Protein AF-A0A8X8LA42-F1 (afdb_monomer)

Foldseek 3Di:
DVPVVVVVVPQDEAEDPCAVVDDCPFAVDDPVRVVVQVVPWDFLDADPVQQKTWTWDADPVRQIKTWIWHDDVHIYGHYMGRCVVVPQQADPVRRDGDDPDD

Mean predicted aligned error: 7.95 Å

pLDDT: mean 81.34, std 17.24, range [41.28, 97.19]

InterPro domains:
  IPR025354 Protein of unknown function DUF4258 [PF14076] (15-81)

Secondary structure (DSSP, 8-state):
-HHHHHHHTT---EE-HHHHHS-TTTT---HHHHHHHHHH-EEEEEETTTTEEEEEEE-TT--EEEEEEE-SSS-EEEEEE-GGGGGGGB-TTSSSB-----

Radius of gyration: 14.47 Å; Cα contacts (8 Å, |Δi|>4): 155; chains: 1; bounding box: 45×36×32 Å

Sequence (102 aa):
MEDLQSRMDCIKIAFSKHFTRGRSYERAFARSEILQMLKYGWVIEYDPRDKKACVLGYTAEYRPIHVIISFGDVPVVITAYNPRSKQWKWNKSFDRRICFCK

Solvent-accessible surface area (backbone atoms only — not comparable to full-atom values): 6078 Å² total; per-residue (Å²): 122,69,68,64,59,63,62,64,76,63,72,67,70,45,71,33,70,65,43,77,75,48,60,69,83,62,37,84,62,55,72,65,57,53,52,49,33,75,74,74,34,45,79,55,44,73,42,81,89,77,32,30,36,36,27,41,36,62,49,98,84,67,46,55,36,38,37,35,36,32,67,61,102,55,38,29,39,48,43,59,34,41,52,78,84,46,46,88,49,30,45,97,83,64,57,44,71,63,73,90,78,126

Nearest PDB structures (foldseek):
  5osy-assembly1_B  TM=7.248E-01  e=1.943E+00  Homo sapiens
  5ts4-assembly1_A  TM=6.795E-01  e=1.423E+00  synthetic construct
  1vlr-assembly1_A  TM=7.076E-01  e=2.201E+00  Mus musculus
  6roj-assembly1_A  TM=5.907E-01  e=3.406E+00  Saccharomyces cerevisiae S288C
  8oxc-assembly1_A  TM=5.572E-01  e=3.200E+00  Homo sapiens

Structure (mmCIF, N/CA/C/O backbone):
data_AF-A0A8X8LA42-F1
#
_entry.id   AF-A0A8X8LA42-F1
#
loop_
_atom_site.group_PDB
_atom_site.id
_atom_site.type_symbol
_atom_site.label_atom_id
_atom_site.label_alt_id
_atom_site.label_comp_id
_atom_site.label_asym_id
_atom_site.label_entity_id
_atom_site.label_seq_id
_atom_site.pdbx_PDB_ins_code
_atom_site.Cartn_x
_atom_site.Cartn_y
_atom_site.Cartn_z
_atom_site.occupancy
_atom_site.B_iso_or_equiv
_atom_site.auth_seq_id
_atom_site.auth_comp_id
_atom_site.auth_asym_id
_atom_site.auth_atom_id
_atom_site.pdbx_PDB_model_num
ATOM 1 N N . MET A 1 1 ? -20.398 -21.081 3.977 1.00 42.19 1 MET A N 1
ATOM 2 C CA . MET A 1 1 ? -19.073 -20.585 3.534 1.00 42.19 1 MET A CA 1
ATOM 3 C C . MET A 1 1 ? -19.189 -19.339 2.644 1.00 42.19 1 MET A C 1
ATOM 5 O O . MET A 1 1 ? -18.252 -18.560 2.629 1.00 42.19 1 MET A O 1
ATOM 9 N N . GLU A 1 2 ? -20.338 -19.089 1.994 1.00 45.62 2 GLU A N 1
ATOM 10 C CA . GLU A 1 2 ? -20.633 -17.854 1.228 1.00 45.62 2 GLU A CA 1
ATOM 11 C C . GLU A 1 2 ? -20.660 -16.555 2.060 1.00 45.62 2 GLU A C 1
ATOM 13 O O . GLU A 1 2 ? -20.373 -15.477 1.543 1.00 45.62 2 GLU A O 1
ATOM 18 N N . ASP A 1 3 ? -20.951 -16.645 3.361 1.00 49.94 3 ASP A N 1
ATOM 19 C CA . ASP A 1 3 ? -21.206 -15.471 4.208 1.00 49.94 3 ASP A CA 1
ATOM 20 C C . ASP A 1 3 ? -19.943 -14.647 4.553 1.00 49.94 3 ASP A C 1
ATOM 22 O O . ASP A 1 3 ? -20.011 -13.430 4.708 1.00 49.94 3 ASP A O 1
ATOM 26 N N . LEU A 1 4 ? -18.751 -15.264 4.602 1.00 41.28 4 LEU A N 1
ATOM 27 C CA . LEU A 1 4 ? -17.498 -14.529 4.860 1.00 41.28 4 LEU A CA 1
ATOM 28 C C . LEU A 1 4 ? -16.988 -13.769 3.627 1.00 41.28 4 LEU A C 1
ATOM 30 O O . LEU A 1 4 ? -16.456 -12.668 3.768 1.00 41.28 4 LEU A O 1
ATOM 34 N N . GLN A 1 5 ? -17.171 -14.327 2.425 1.00 43.69 5 GLN A N 1
ATOM 35 C CA . GLN A 1 5 ? -16.760 -13.684 1.172 1.00 43.69 5 GLN A CA 1
ATOM 36 C C . GLN A 1 5 ? -17.604 -12.425 0.901 1.00 43.69 5 GLN A C 1
ATOM 38 O O . GLN A 1 5 ? -17.056 -11.372 0.587 1.00 43.69 5 GLN A O 1
ATOM 43 N N . SER A 1 6 ? -18.918 -12.518 1.137 1.00 42.97 6 SER A N 1
ATOM 44 C CA . SER A 1 6 ? -19.890 -11.416 1.035 1.00 42.97 6 SER A CA 1
ATOM 45 C C . SER A 1 6 ? -19.543 -10.221 1.940 1.00 42.97 6 SER A C 1
ATOM 47 O O . SER A 1 6 ? -19.651 -9.059 1.542 1.00 42.97 6 SER A O 1
ATOM 49 N N . ARG A 1 7 ? -19.034 -10.485 3.152 1.00 45.62 7 ARG A N 1
ATOM 50 C CA . ARG A 1 7 ? -18.649 -9.435 4.114 1.00 45.62 7 ARG A CA 1
ATOM 51 C C . ARG A 1 7 ? -17.307 -8.773 3.782 1.00 45.62 7 ARG A C 1
ATOM 53 O O . ARG A 1 7 ? -17.083 -7.633 4.188 1.00 45.62 7 ARG A O 1
ATOM 60 N N . MET A 1 8 ? -16.437 -9.445 3.024 1.00 44.31 8 MET A N 1
ATOM 61 C CA . MET A 1 8 ? -15.166 -8.883 2.544 1.00 44.31 8 MET A CA 1
ATOM 62 C C . MET A 1 8 ? -15.344 -7.927 1.355 1.00 44.31 8 MET A C 1
ATOM 64 O O . MET A 1 8 ? -14.520 -7.027 1.188 1.00 44.31 8 MET A O 1
ATOM 68 N N . ASP A 1 9 ? -16.429 -8.054 0.586 1.00 49.44 9 ASP A N 1
ATOM 69 C CA . ASP A 1 9 ? -16.716 -7.193 -0.575 1.00 49.44 9 ASP A CA 1
ATOM 70 C C . ASP A 1 9 ? -17.204 -5.780 -0.204 1.00 49.44 9 ASP A C 1
ATOM 72 O O . ASP A 1 9 ? -17.317 -4.907 -1.065 1.00 49.44 9 ASP A O 1
ATOM 76 N N . CYS A 1 10 ? -17.443 -5.504 1.082 1.00 51.62 10 CYS A N 1
ATOM 77 C CA . CYS A 1 10 ? -18.056 -4.248 1.524 1.00 51.62 10 CYS A CA 1
ATOM 78 C C . CYS A 1 10 ? -17.142 -3.325 2.343 1.00 51.62 10 CYS A C 1
ATOM 80 O O . CYS A 1 10 ? -17.626 -2.322 2.879 1.00 51.62 10 CYS A O 1
ATOM 82 N N . ILE A 1 11 ? -15.832 -3.590 2.438 1.00 61.62 11 ILE A N 1
ATOM 83 C CA . ILE A 1 11 ? -14.924 -2.611 3.052 1.00 61.62 11 ILE A CA 1
ATOM 84 C C . ILE A 1 11 ? -14.812 -1.414 2.105 1.00 61.62 11 ILE A C 1
ATOM 86 O O . ILE A 1 11 ? -14.100 -1.434 1.101 1.00 61.62 11 ILE A O 1
ATOM 90 N N . LYS A 1 12 ? -15.534 -0.337 2.430 1.00 73.50 12 LYS A N 1
ATOM 91 C CA . LYS A 1 12 ? -15.398 0.946 1.743 1.00 73.50 12 LYS A CA 1
ATOM 92 C C . LYS A 1 12 ? -13.996 1.483 2.016 1.00 73.50 12 LYS A C 1
ATOM 94 O O . LYS A 1 12 ? -13.705 1.931 3.117 1.00 73.50 12 LYS A O 1
ATOM 99 N N . ILE A 1 13 ? -13.132 1.443 1.007 1.00 77.31 13 ILE A N 1
ATOM 100 C CA . ILE A 1 13 ? -11.788 2.017 1.085 1.00 77.31 13 ILE A CA 1
ATOM 101 C C . ILE A 1 13 ? -11.832 3.433 0.522 1.00 77.31 13 ILE A C 1
ATOM 103 O O . ILE A 1 13 ? -12.149 3.652 -0.655 1.00 77.31 13 ILE A O 1
ATOM 107 N N . ALA A 1 14 ? -11.505 4.400 1.372 1.00 82.62 14 ALA A N 1
ATOM 108 C CA . ALA A 1 14 ? -11.371 5.787 0.965 1.00 82.62 14 ALA A CA 1
ATOM 109 C C . ALA A 1 14 ? -9.965 6.056 0.409 1.00 82.62 14 ALA A C 1
ATOM 111 O O . ALA A 1 14 ? -8.989 5.400 0.766 1.00 82.62 14 ALA A O 1
ATOM 112 N N . PHE A 1 15 ? -9.851 7.059 -0.458 1.00 78.31 15 PHE A N 1
ATOM 113 C CA . PHE A 1 15 ? -8.575 7.535 -0.989 1.00 78.31 15 PHE A CA 1
ATOM 114 C C . PHE A 1 15 ? -8.392 8.986 -0.550 1.00 78.31 15 PHE A C 1
ATOM 116 O O . PHE A 1 15 ? -9.296 9.806 -0.717 1.00 78.31 15 PHE A O 1
ATOM 123 N N . SER A 1 16 ? -7.245 9.306 0.050 1.00 75.81 16 SER A N 1
ATOM 124 C CA . SER A 1 16 ? -7.017 10.638 0.620 1.00 75.81 16 SER A CA 1
ATOM 125 C C . SER A 1 16 ? -7.003 11.742 -0.452 1.00 75.81 16 SER A C 1
ATOM 127 O O . SER A 1 16 ? -6.669 11.496 -1.611 1.00 75.81 16 SER A O 1
ATOM 129 N N . LYS A 1 17 ? -7.266 13.004 -0.074 1.00 66.88 17 LYS A N 1
ATOM 130 C CA . LYS A 1 17 ? -7.075 14.152 -0.988 1.00 66.88 17 LYS A CA 1
ATOM 131 C C . LYS A 1 17 ? -5.629 14.254 -1.494 1.00 66.88 17 LYS A C 1
ATOM 133 O O . LYS A 1 17 ? -5.400 14.689 -2.616 1.00 66.88 17 LYS A O 1
A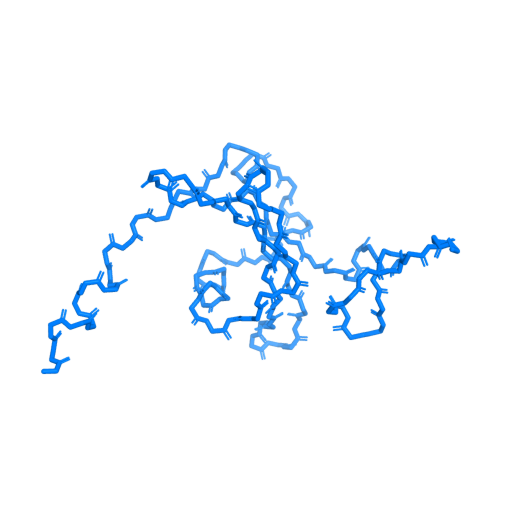TOM 138 N N . HIS A 1 18 ? -4.653 13.823 -0.689 1.00 61.09 18 HIS A N 1
ATOM 139 C CA . HIS A 1 18 ? -3.256 13.717 -1.110 1.00 61.09 18 HIS A CA 1
ATOM 140 C C . HIS A 1 18 ? -3.046 12.623 -2.150 1.00 61.09 18 HIS A C 1
ATOM 142 O O . HIS A 1 18 ? -2.191 12.803 -3.013 1.00 61.09 18 HIS A O 1
ATOM 148 N N . PHE A 1 19 ? -3.805 11.524 -2.091 1.00 56.94 19 PHE A N 1
ATOM 149 C CA . PHE A 1 19 ? -3.846 10.486 -3.118 1.00 56.94 19 PHE A CA 1
ATOM 150 C C . PHE A 1 19 ? -4.440 11.035 -4.427 1.00 56.94 19 PHE A C 1
ATOM 152 O O . PHE A 1 19 ? -3.867 10.846 -5.495 1.00 56.94 19 PHE A O 1
ATOM 159 N N . THR A 1 20 ? -5.545 11.778 -4.345 1.00 58.84 20 THR A N 1
ATOM 160 C CA . THR A 1 20 ? -6.277 12.255 -5.529 1.00 58.84 20 THR A CA 1
ATOM 161 C C . THR A 1 20 ? -5.690 13.510 -6.186 1.00 58.84 20 THR A C 1
ATOM 163 O O . THR A 1 20 ? -5.817 13.657 -7.395 1.00 58.84 20 THR A O 1
ATOM 166 N N . ARG A 1 21 ? -5.019 14.404 -5.439 1.00 57.59 21 ARG A N 1
ATOM 167 C CA . ARG A 1 21 ? -4.418 15.653 -5.970 1.00 57.59 21 ARG A CA 1
ATOM 168 C C . ARG A 1 21 ? -2.928 15.556 -6.336 1.00 57.59 21 ARG A C 1
ATOM 170 O O . ARG A 1 21 ? -2.386 16.501 -6.896 1.00 57.59 21 ARG A O 1
ATOM 177 N N . GLY A 1 22 ? -2.234 14.473 -5.978 1.00 50.53 22 GLY A N 1
ATOM 178 C CA . GLY A 1 22 ? -0.763 14.422 -5.979 1.00 50.53 22 GLY A CA 1
ATOM 179 C C . GLY A 1 22 ? -0.130 13.514 -7.039 1.00 50.53 22 GLY A C 1
ATOM 180 O O . GLY A 1 22 ? -0.335 12.306 -7.020 1.00 50.53 22 GLY A O 1
ATOM 181 N N . ARG A 1 23 ? 0.713 14.104 -7.896 1.00 51.59 23 ARG A N 1
ATOM 182 C CA . ARG A 1 23 ? 1.785 13.490 -8.714 1.00 51.59 23 ARG A CA 1
ATOM 183 C C . ARG A 1 23 ? 1.442 12.157 -9.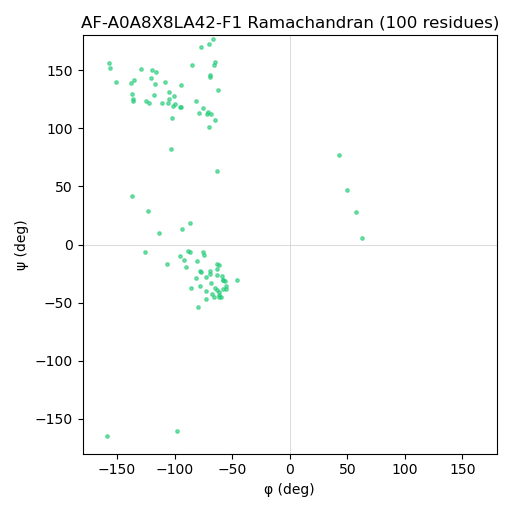398 1.00 51.59 23 ARG A C 1
ATOM 185 O O . ARG A 1 23 ? 1.940 11.099 -9.021 1.00 51.59 23 ARG A O 1
ATOM 192 N N . SER A 1 24 ? 0.681 12.257 -10.484 1.00 47.44 24 SER A N 1
ATOM 193 C CA . SER A 1 24 ? 0.410 11.204 -11.477 1.00 47.44 24 SER A CA 1
ATOM 194 C C . SER A 1 24 ? 1.653 10.419 -11.934 1.00 47.44 24 SER A C 1
ATOM 196 O O . SER A 1 24 ? 1.547 9.228 -12.207 1.00 47.44 24 SER A O 1
ATOM 198 N N . TYR A 1 25 ? 2.838 11.041 -11.947 1.00 44.88 25 TYR A N 1
ATOM 199 C CA . TYR A 1 25 ? 4.086 10.403 -12.385 1.00 44.88 25 TYR A CA 1
ATOM 200 C C . TYR A 1 25 ? 4.648 9.353 -11.402 1.00 44.88 25 TYR A C 1
ATOM 202 O O . TYR A 1 25 ? 5.093 8.290 -11.819 1.00 44.88 25 TYR A O 1
ATOM 210 N N . GLU A 1 26 ? 4.598 9.595 -10.085 1.00 52.16 26 GLU A N 1
ATOM 211 C CA . GLU A 1 26 ? 5.119 8.637 -9.082 1.00 52.16 26 GLU A CA 1
ATOM 212 C C . GLU A 1 26 ? 4.142 7.489 -8.783 1.00 52.16 26 GLU A C 1
ATOM 214 O O . GLU A 1 26 ? 4.512 6.493 -8.152 1.00 52.16 26 GLU A O 1
ATOM 219 N N . ARG A 1 27 ? 2.887 7.650 -9.212 1.00 62.69 27 ARG A N 1
ATOM 220 C CA . ARG A 1 27 ? 1.744 6.822 -8.826 1.00 62.69 27 ARG A CA 1
ATOM 221 C C . ARG A 1 27 ? 1.036 6.198 -10.015 1.00 62.69 27 ARG A C 1
ATOM 223 O O . ARG A 1 27 ? -0.170 6.012 -9.921 1.00 62.69 27 ARG A O 1
ATOM 230 N N . ALA A 1 28 ? 1.741 5.930 -11.116 1.00 72.81 28 ALA A N 1
ATOM 231 C CA . ALA A 1 28 ? 1.212 5.285 -12.322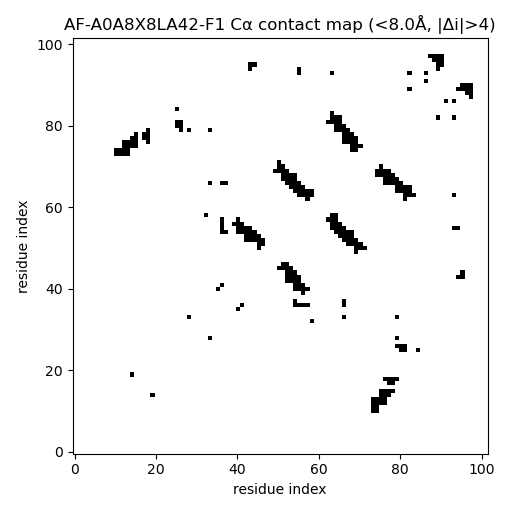 1.00 72.81 28 ALA A CA 1
ATOM 232 C C . ALA A 1 28 ? 0.736 3.837 -12.045 1.00 72.81 28 ALA A C 1
ATOM 234 O O . ALA A 1 28 ? 1.302 2.860 -12.544 1.00 72.81 28 ALA A O 1
ATOM 235 N N . PHE A 1 29 ? -0.273 3.741 -11.186 1.00 82.00 29 PHE A N 1
ATOM 236 C CA . PHE A 1 29 ? -0.935 2.571 -10.660 1.00 82.00 29 PHE A CA 1
ATOM 237 C C . PHE A 1 29 ? -2.433 2.854 -10.691 1.00 82.00 29 PHE A C 1
ATOM 239 O O . PHE A 1 29 ? -2.917 3.843 -10.128 1.00 82.00 29 PHE A O 1
ATOM 246 N N . ALA A 1 30 ? -3.170 1.985 -11.360 1.00 84.50 30 ALA A N 1
ATOM 247 C CA . ALA A 1 30 ? -4.612 2.022 -11.383 1.00 84.50 30 ALA A CA 1
ATOM 248 C C . ALA A 1 30 ? -5.180 1.738 -9.985 1.00 84.50 30 ALA A C 1
ATOM 250 O O . ALA A 1 30 ? -4.590 1.043 -9.153 1.00 84.50 30 ALA A O 1
ATOM 251 N N . ARG A 1 31 ? -6.395 2.233 -9.731 1.00 84.06 31 ARG A N 1
ATOM 252 C CA . ARG A 1 31 ? -7.127 1.930 -8.492 1.00 84.06 31 ARG A CA 1
ATOM 253 C C . ARG A 1 31 ? -7.285 0.419 -8.280 1.00 84.06 31 ARG A C 1
ATOM 255 O O . ARG A 1 31 ? -7.187 -0.041 -7.149 1.00 84.06 31 ARG A O 1
ATOM 262 N N . SER A 1 32 ? -7.514 -0.339 -9.351 1.00 86.31 32 SER A N 1
ATOM 263 C CA . SER A 1 32 ? -7.626 -1.801 -9.324 1.00 86.31 32 SER A CA 1
ATOM 264 C C . SER A 1 32 ? -6.345 -2.474 -8.834 1.00 86.31 32 SER A C 1
ATOM 266 O O . SER A 1 32 ? -6.428 -3.359 -7.988 1.00 86.31 32 SER A O 1
ATOM 268 N N . GLU A 1 33 ? -5.174 -2.023 -9.291 1.00 88.19 33 GLU A N 1
ATOM 269 C CA . GLU A 1 33 ? -3.880 -2.537 -8.826 1.00 88.19 33 GLU A CA 1
ATOM 270 C C . GLU A 1 33 ? -3.732 -2.313 -7.321 1.00 88.19 33 GLU A C 1
ATOM 272 O O . GLU A 1 33 ? -3.403 -3.239 -6.589 1.00 88.19 33 GLU A O 1
ATOM 277 N N . ILE A 1 34 ? -4.079 -1.122 -6.824 1.00 89.00 34 ILE A N 1
ATOM 278 C CA . ILE A 1 34 ? -4.028 -0.824 -5.386 1.00 89.00 34 ILE A CA 1
ATOM 279 C C . ILE A 1 34 ? -4.961 -1.739 -4.592 1.00 89.00 34 ILE A C 1
ATOM 281 O O . ILE A 1 34 ? -4.558 -2.268 -3.561 1.00 89.00 34 ILE A O 1
ATOM 285 N N . LEU A 1 35 ? -6.192 -1.952 -5.058 1.00 88.94 35 LEU A N 1
ATOM 286 C CA . LEU A 1 35 ? -7.132 -2.853 -4.387 1.00 88.94 35 LEU A CA 1
ATOM 287 C C . LEU A 1 35 ? -6.628 -4.302 -4.380 1.00 88.94 35 LEU A C 1
ATOM 289 O O . LEU A 1 35 ? -6.749 -4.977 -3.361 1.00 88.94 35 LEU A O 1
ATOM 293 N N . GLN A 1 36 ? -6.008 -4.764 -5.469 1.00 89.94 36 GLN A N 1
ATOM 294 C CA . GLN A 1 36 ? -5.353 -6.072 -5.494 1.00 89.94 36 GLN A CA 1
ATOM 295 C C . GLN A 1 36 ? -4.210 -6.147 -4.480 1.00 89.94 36 GLN A C 1
ATOM 297 O O . GLN A 1 36 ? -4.098 -7.151 -3.784 1.00 89.94 36 GLN A O 1
ATOM 302 N N . MET A 1 37 ? -3.407 -5.088 -4.333 1.00 90.12 37 MET A N 1
ATOM 303 C CA . MET A 1 37 ? -2.332 -5.063 -3.335 1.00 90.12 37 MET A CA 1
ATOM 304 C C . MET A 1 37 ? -2.875 -5.118 -1.913 1.00 90.12 37 MET A C 1
ATOM 306 O O . MET A 1 37 ? -2.300 -5.784 -1.065 1.00 90.12 37 MET A O 1
ATOM 310 N N . LEU A 1 38 ? -3.996 -4.457 -1.641 1.00 90.44 38 LEU A N 1
ATOM 311 C CA . LEU A 1 38 ? -4.628 -4.532 -0.324 1.00 90.44 38 LEU A CA 1
ATOM 312 C C . LEU A 1 38 ? -5.229 -5.914 -0.041 1.00 90.44 38 LEU A C 1
ATOM 314 O O . LEU A 1 38 ? -5.351 -6.285 1.121 1.00 90.44 38 LEU A O 1
ATOM 318 N N . LYS A 1 39 ? -5.586 -6.671 -1.084 1.00 90.81 39 LYS A N 1
ATOM 319 C CA . LYS A 1 39 ? -6.140 -8.025 -0.960 1.00 90.81 39 LYS A CA 1
ATOM 320 C C . LYS A 1 39 ? -5.068 -9.116 -0.870 1.00 90.81 39 LYS A C 1
ATOM 322 O O . LYS A 1 39 ? -5.265 -10.083 -0.144 1.00 90.81 39 LYS A O 1
ATOM 327 N N . TYR A 1 40 ? -3.969 -8.979 -1.611 1.00 92.75 40 TYR A N 1
ATOM 328 C CA . TYR A 1 40 ? -2.976 -10.046 -1.810 1.00 92.75 40 TYR A CA 1
ATOM 329 C C . TYR A 1 40 ? -1.535 -9.650 -1.459 1.00 92.75 40 TYR A C 1
ATOM 331 O O . TYR A 1 40 ? -0.642 -10.489 -1.523 1.00 92.75 40 TYR A O 1
ATOM 339 N N . GLY A 1 41 ? -1.284 -8.382 -1.139 1.00 94.12 41 GLY A N 1
ATOM 340 C CA . GLY A 1 41 ? 0.046 -7.887 -0.800 1.00 94.12 41 GLY A CA 1
ATOM 341 C C . GLY A 1 41 ? 0.485 -8.253 0.617 1.00 94.12 41 GLY A C 1
ATOM 342 O O . GLY A 1 41 ? -0.299 -8.703 1.453 1.00 94.12 41 GLY A O 1
ATOM 343 N N . TRP A 1 42 ? 1.762 -8.008 0.899 1.00 97.19 42 TRP A N 1
ATOM 344 C CA . TRP A 1 42 ? 2.392 -8.280 2.187 1.00 97.19 42 TRP A CA 1
ATOM 345 C C . TRP A 1 42 ? 2.511 -7.009 3.016 1.00 97.19 42 TRP A C 1
ATOM 347 O O . TRP A 1 42 ? 3.073 -6.012 2.564 1.00 97.19 42 TRP A O 1
ATOM 357 N N . VAL A 1 43 ? 2.027 -7.040 4.255 1.00 96.31 43 VAL A N 1
ATOM 358 C CA . VAL A 1 43 ? 2.299 -5.971 5.222 1.00 96.31 43 VAL A CA 1
ATOM 359 C C . VAL A 1 43 ? 3.769 -6.060 5.633 1.00 96.31 43 VAL A C 1
ATOM 361 O O . VAL A 1 43 ? 4.177 -7.036 6.254 1.00 96.31 43 VAL A O 1
ATOM 364 N N . ILE A 1 44 ? 4.556 -5.044 5.281 1.00 96.69 44 ILE A N 1
ATOM 365 C CA . ILE A 1 44 ? 6.007 -5.001 5.534 1.00 96.69 44 ILE A CA 1
ATOM 366 C C . ILE A 1 44 ? 6.396 -4.032 6.655 1.00 96.69 44 ILE A C 1
ATOM 368 O O . ILE A 1 44 ? 7.496 -4.092 7.195 1.00 96.69 44 ILE A O 1
ATOM 372 N N . GLU A 1 45 ? 5.492 -3.127 7.021 1.00 95.44 45 GLU A N 1
ATOM 373 C CA . GLU A 1 45 ? 5.668 -2.201 8.135 1.00 95.44 45 GLU A CA 1
ATOM 374 C C . GLU A 1 45 ? 4.299 -1.869 8.716 1.00 95.44 45 GLU A C 1
ATOM 376 O O . GLU A 1 45 ? 3.347 -1.650 7.964 1.00 95.44 45 GLU A O 1
ATOM 381 N N . TYR A 1 46 ? 4.213 -1.797 10.042 1.00 95.25 46 TYR A N 1
ATOM 382 C CA . TYR A 1 46 ? 3.028 -1.336 10.750 1.00 95.25 46 TYR A CA 1
ATOM 383 C C . TYR A 1 46 ? 3.433 -0.390 11.877 1.00 95.25 46 TYR A C 1
ATOM 385 O O . TYR A 1 46 ? 4.245 -0.744 12.731 1.00 95.25 46 TYR A O 1
ATOM 393 N N . ASP A 1 47 ? 2.859 0.809 11.871 1.00 93.00 47 ASP A N 1
ATOM 394 C CA . ASP A 1 47 ? 2.953 1.765 12.965 1.00 93.00 47 ASP A CA 1
ATOM 395 C C . ASP A 1 47 ? 1.644 1.730 13.771 1.00 93.00 47 ASP A C 1
ATOM 397 O O . ASP A 1 47 ? 0.611 2.211 13.284 1.00 93.00 47 ASP A O 1
ATOM 401 N N . PRO A 1 48 ? 1.658 1.181 15.001 1.00 91.94 48 PRO A N 1
ATOM 402 C CA . PRO A 1 48 ? 0.469 1.111 15.842 1.00 91.94 48 PRO A CA 1
ATOM 403 C C . PRO A 1 48 ? 0.014 2.479 16.360 1.00 91.94 48 PRO A C 1
ATOM 405 O O . PRO A 1 48 ? -1.159 2.627 16.696 1.00 91.94 48 PRO A O 1
ATOM 408 N N . ARG A 1 49 ? 0.907 3.477 16.430 1.00 91.25 49 ARG A N 1
ATOM 409 C CA . ARG A 1 49 ? 0.585 4.816 16.953 1.00 91.25 49 ARG A CA 1
ATOM 410 C C . ARG A 1 49 ? -0.283 5.571 15.959 1.00 91.25 49 ARG A C 1
ATOM 412 O O . ARG A 1 49 ? -1.332 6.099 16.312 1.00 91.25 49 ARG A O 1
ATOM 419 N N . ASP A 1 50 ? 0.136 5.535 14.702 1.00 89.75 50 ASP A N 1
ATOM 420 C CA . ASP A 1 50 ? -0.559 6.172 13.587 1.00 89.75 50 ASP A CA 1
ATOM 421 C C . ASP A 1 50 ? -1.642 5.281 12.958 1.00 89.75 50 ASP A C 1
ATOM 423 O O . ASP A 1 50 ? -2.360 5.724 12.055 1.00 89.75 50 ASP A O 1
ATOM 427 N N . LYS A 1 51 ? -1.736 4.016 13.392 1.00 94.19 51 LYS A N 1
ATOM 428 C CA . LYS A 1 51 ? -2.561 2.962 12.783 1.00 94.19 51 LYS A CA 1
ATOM 429 C C . LYS A 1 51 ? -2.339 2.881 11.271 1.00 94.19 51 LYS A C 1
ATOM 431 O O . LYS A 1 51 ? -3.298 2.861 10.496 1.00 94.19 51 LYS A O 1
ATOM 436 N N . LYS A 1 52 ? -1.078 2.891 10.830 1.00 94.88 52 LYS A N 1
ATOM 437 C CA . LYS A 1 52 ? -0.699 2.867 9.406 1.00 94.88 52 LYS A CA 1
ATOM 438 C C . LYS A 1 52 ? 0.082 1.609 9.073 1.00 94.88 52 LYS A C 1
ATOM 440 O O . LYS A 1 52 ? 0.989 1.245 9.809 1.00 94.88 52 LYS A O 1
ATOM 445 N N . ALA A 1 53 ? -0.209 0.999 7.930 1.00 95.62 53 ALA A N 1
ATOM 446 C CA . ALA A 1 53 ? 0.624 -0.048 7.352 1.00 95.62 53 ALA A CA 1
ATOM 447 C C . ALA A 1 53 ? 1.214 0.373 6.008 1.00 95.62 53 ALA A C 1
ATOM 449 O O . ALA A 1 53 ? 0.588 1.104 5.237 1.00 95.62 53 ALA A O 1
ATOM 450 N N . CYS A 1 54 ? 2.406 -0.145 5.721 1.00 96.00 54 CYS A N 1
ATOM 451 C CA . CYS A 1 54 ? 2.959 -0.221 4.379 1.00 96.00 54 CYS A CA 1
ATOM 452 C C . CYS A 1 54 ? 2.752 -1.639 3.849 1.00 96.00 54 CYS A C 1
ATOM 454 O O . CYS A 1 5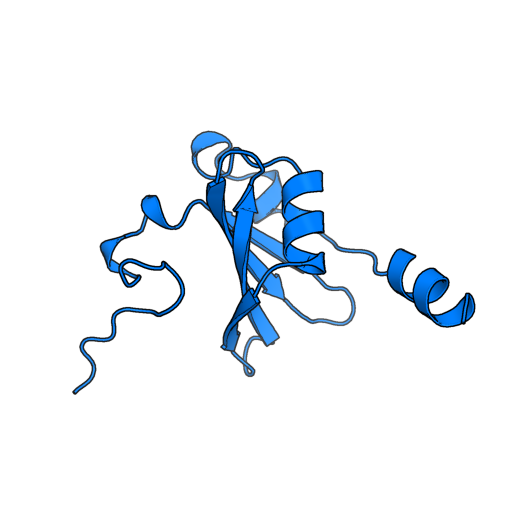4 ? 3.241 -2.603 4.439 1.00 96.00 54 CYS A O 1
ATOM 456 N N . VAL A 1 55 ? 2.044 -1.750 2.732 1.00 96.75 55 VAL A N 1
ATOM 457 C CA . VAL A 1 55 ? 1.815 -3.005 2.019 1.00 96.75 55 VAL A CA 1
ATOM 458 C C . VAL A 1 55 ? 2.686 -3.015 0.771 1.00 96.75 55 VAL A C 1
ATOM 460 O O . VAL A 1 55 ? 2.617 -2.082 -0.031 1.00 96.75 55 VAL A O 1
ATOM 463 N N . LEU A 1 56 ? 3.507 -4.048 0.616 1.00 96.75 56 LEU A N 1
ATOM 464 C CA . LEU A 1 56 ? 4.271 -4.327 -0.592 1.00 96.75 56 LEU A CA 1
ATOM 465 C C . LEU A 1 56 ? 3.500 -5.307 -1.470 1.00 96.75 56 LEU A C 1
ATOM 467 O O . LEU A 1 56 ? 2.992 -6.323 -1.003 1.00 96.75 56 LEU A O 1
ATOM 471 N N . GLY A 1 57 ? 3.493 -5.043 -2.765 1.00 95.00 57 GLY A N 1
ATOM 472 C CA . GLY A 1 57 ? 3.181 -6.055 -3.757 1.00 95.00 57 GLY A CA 1
ATOM 473 C C . GLY A 1 57 ? 3.741 -5.673 -5.116 1.00 95.00 57 GLY A C 1
ATOM 474 O O . GLY A 1 57 ? 4.607 -4.798 -5.220 1.00 95.00 57 GLY A O 1
ATOM 475 N N . TYR A 1 58 ? 3.259 -6.348 -6.151 1.00 93.00 58 TYR A N 1
ATOM 476 C CA . TYR A 1 58 ? 3.752 -6.202 -7.513 1.00 93.00 58 TYR A CA 1
ATOM 477 C C . TYR A 1 58 ? 2.586 -6.111 -8.492 1.00 93.00 58 TYR A C 1
ATOM 479 O O . TYR A 1 58 ? 1.586 -6.809 -8.337 1.00 93.00 58 TYR A O 1
ATOM 487 N N . THR A 1 59 ? 2.720 -5.255 -9.504 1.00 89.62 59 THR A N 1
ATOM 488 C CA . THR A 1 59 ? 1.786 -5.225 -10.638 1.00 89.62 59 THR A CA 1
ATOM 489 C C . THR A 1 59 ? 1.948 -6.473 -11.506 1.00 89.62 59 THR A C 1
ATOM 491 O O . THR A 1 59 ? 2.897 -7.241 -11.328 1.00 89.62 59 THR A O 1
ATOM 494 N N . ALA A 1 60 ? 1.057 -6.658 -12.485 1.00 86.19 60 ALA A N 1
ATOM 495 C CA . ALA A 1 60 ? 1.157 -7.756 -13.448 1.00 86.19 60 ALA A CA 1
ATOM 496 C C . ALA A 1 60 ? 2.491 -7.740 -14.227 1.00 86.19 60 ALA A C 1
ATOM 498 O O . ALA A 1 60 ? 3.037 -8.790 -14.547 1.00 86.19 60 ALA A O 1
ATOM 499 N N . GLU A 1 61 ? 3.070 -6.557 -14.454 1.00 88.25 61 GLU A N 1
ATOM 500 C CA . GLU A 1 61 ? 4.384 -6.370 -15.088 1.00 88.25 61 GLU A CA 1
ATOM 501 C C . GLU A 1 61 ? 5.552 -6.439 -14.086 1.00 88.25 61 GLU A C 1
ATOM 503 O O . GLU A 1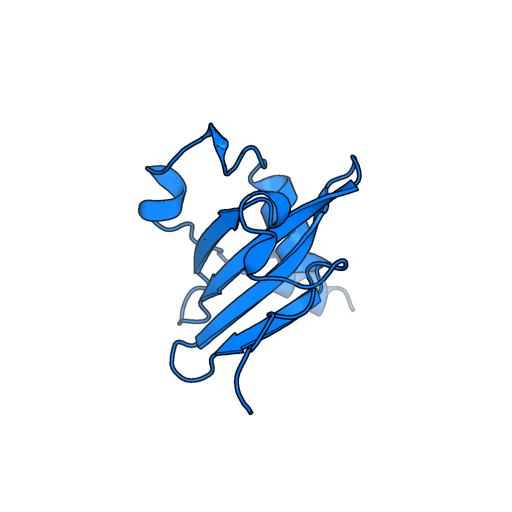 61 ? 6.641 -5.927 -14.355 1.00 88.25 61 GLU A O 1
ATOM 508 N N . TYR A 1 62 ? 5.336 -7.016 -12.900 1.00 89.50 62 TYR A N 1
ATOM 509 C CA . TYR A 1 62 ? 6.335 -7.151 -11.834 1.00 89.50 62 TYR A CA 1
ATOM 510 C C . TYR A 1 62 ? 6.939 -5.817 -11.362 1.00 89.50 62 TYR A C 1
ATOM 512 O O . TYR A 1 62 ? 8.073 -5.754 -10.866 1.00 89.50 62 TYR A O 1
ATOM 520 N N . ARG A 1 63 ? 6.187 -4.714 -11.472 1.00 91.00 63 ARG A N 1
ATOM 521 C CA . ARG A 1 63 ? 6.603 -3.426 -10.900 1.00 91.00 63 ARG A CA 1
ATOM 522 C C . ARG A 1 63 ? 6.262 -3.415 -9.409 1.00 91.00 63 ARG A C 1
ATOM 524 O O . ARG A 1 63 ? 5.095 -3.603 -9.076 1.00 91.00 63 ARG A O 1
ATOM 531 N N . PRO A 1 64 ? 7.229 -3.184 -8.502 1.00 93.81 64 PRO A N 1
ATOM 532 C CA . PRO A 1 64 ? 6.928 -3.134 -7.080 1.00 93.81 64 PRO A CA 1
ATOM 533 C C . PRO A 1 64 ? 6.096 -1.892 -6.750 1.00 93.81 64 PRO A C 1
ATOM 535 O O . PRO A 1 64 ? 6.298 -0.814 -7.323 1.00 93.81 64 PRO A O 1
ATOM 538 N N . ILE A 1 65 ? 5.199 -2.037 -5.784 1.00 93.62 65 ILE A N 1
ATOM 539 C CA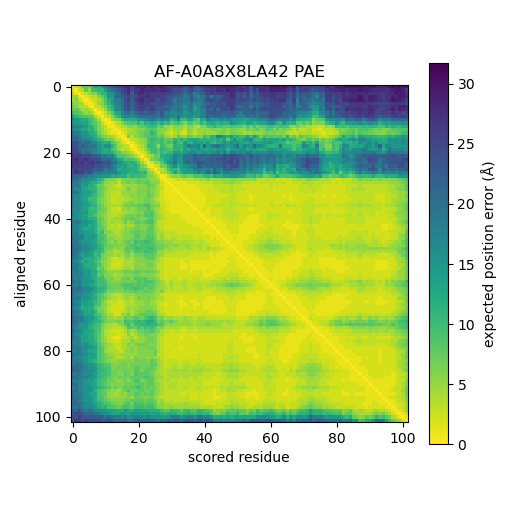 . ILE A 1 65 ? 4.325 -0.979 -5.289 1.00 93.62 65 ILE A CA 1
ATOM 540 C C . ILE A 1 65 ? 4.272 -1.034 -3.764 1.00 93.62 65 ILE A C 1
ATOM 542 O O . ILE A 1 65 ? 4.023 -2.078 -3.169 1.00 93.62 65 ILE A O 1
ATOM 546 N N . HIS A 1 66 ? 4.499 0.115 -3.132 1.00 94.94 66 HIS A N 1
ATOM 547 C CA . HIS A 1 66 ? 4.224 0.339 -1.718 1.00 94.94 66 HIS A CA 1
ATOM 548 C C . HIS A 1 66 ? 2.924 1.115 -1.580 1.00 94.94 66 HIS A C 1
ATOM 550 O O . HIS A 1 66 ? 2.834 2.249 -2.054 1.00 94.94 66 HIS A O 1
ATOM 556 N N . VAL A 1 67 ? 1.939 0.528 -0.904 1.00 93.81 67 VAL A N 1
ATOM 557 C CA . VAL A 1 67 ? 0.669 1.167 -0.553 1.00 93.81 67 VAL A CA 1
ATOM 558 C C . VAL A 1 67 ? 0.677 1.491 0.933 1.00 93.81 67 VAL A C 1
ATOM 560 O O . VAL A 1 67 ? 0.824 0.607 1.770 1.00 93.81 67 VAL A O 1
AT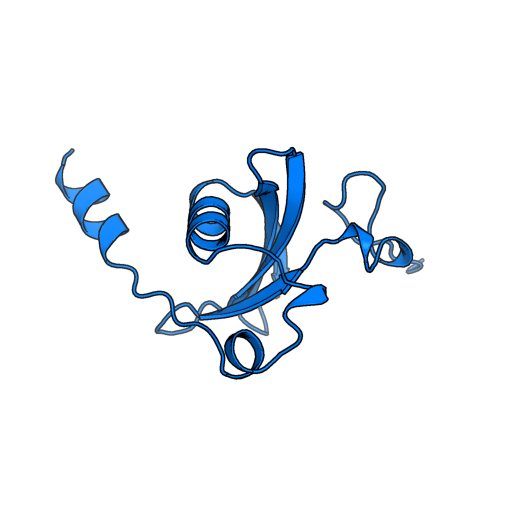OM 563 N N . ILE A 1 68 ? 0.506 2.767 1.266 1.00 93.75 68 ILE A N 1
ATOM 564 C CA . ILE A 1 68 ? 0.337 3.220 2.644 1.00 93.75 68 ILE A CA 1
ATOM 565 C C . ILE A 1 68 ? -1.154 3.337 2.931 1.00 93.75 68 ILE A C 1
ATOM 567 O O . ILE A 1 68 ? -1.845 4.150 2.307 1.00 93.75 68 ILE A O 1
ATOM 571 N N . ILE A 1 69 ? -1.628 2.554 3.893 1.00 93.81 69 ILE A N 1
ATOM 572 C CA . ILE A 1 69 ? -3.021 2.518 4.340 1.00 93.81 69 ILE A CA 1
ATOM 573 C C . ILE A 1 69 ? -3.106 2.872 5.823 1.00 93.81 69 ILE A C 1
ATOM 575 O O . ILE A 1 69 ? -2.226 2.504 6.595 1.00 93.81 69 ILE A O 1
ATOM 579 N N . SER A 1 70 ? -4.152 3.596 6.216 1.00 94.38 70 SER A N 1
ATOM 580 C CA . SER A 1 70 ? -4.509 3.823 7.619 1.00 94.38 70 SER A CA 1
ATOM 581 C C . SER A 1 70 ? -5.766 3.047 7.987 1.00 94.38 70 SER A C 1
ATOM 583 O O . SER A 1 70 ? -6.713 3.007 7.201 1.00 94.38 70 SER A O 1
ATOM 585 N N . PHE A 1 71 ? -5.769 2.466 9.185 1.00 87.44 71 PHE A N 1
ATOM 586 C CA . PHE A 1 71 ? -6.881 1.731 9.778 1.00 87.44 71 PHE A CA 1
ATOM 587 C C . PHE A 1 71 ? -7.579 2.611 10.828 1.00 87.44 71 PHE A C 1
ATOM 589 O O . PHE A 1 71 ? -7.279 2.550 12.021 1.00 87.44 71 PHE A O 1
ATOM 596 N N . GLY A 1 72 ? -8.473 3.485 10.363 1.00 83.38 72 GLY A N 1
ATOM 597 C CA . GLY A 1 72 ? -9.481 4.149 11.199 1.00 83.38 72 GLY A CA 1
ATOM 598 C C . GLY A 1 72 ? -10.831 3.433 11.103 1.00 83.38 72 GLY A C 1
ATOM 599 O O . GLY A 1 72 ? -10.887 2.297 10.634 1.00 83.38 72 GLY A O 1
ATOM 600 N N . ASP A 1 73 ? -11.920 4.117 11.462 1.00 84.75 73 ASP A N 1
ATOM 601 C CA . ASP A 1 73 ? -13.293 3.598 11.292 1.00 84.75 73 ASP A CA 1
ATOM 602 C C . ASP A 1 73 ? -13.587 3.211 9.833 1.00 84.75 73 ASP A C 1
ATOM 604 O O . ASP A 1 73 ? -14.320 2.267 9.548 1.00 84.75 73 ASP A O 1
ATOM 608 N N . VAL A 1 74 ? -12.961 3.932 8.897 1.00 86.56 74 VAL A N 1
ATOM 609 C CA . VAL A 1 74 ? -12.935 3.618 7.470 1.00 86.56 74 VAL A CA 1
ATOM 610 C C . VAL A 1 74 ? -11.474 3.545 7.027 1.00 86.56 74 VAL A C 1
ATOM 612 O O . VAL A 1 74 ? -10.753 4.535 7.191 1.00 86.56 74 VAL A O 1
ATOM 615 N N . PRO A 1 75 ? -11.005 2.424 6.449 1.00 89.00 75 PRO A N 1
ATOM 616 C CA . PRO A 1 75 ? -9.645 2.341 5.942 1.00 89.00 75 PRO A CA 1
ATOM 617 C C . PRO A 1 75 ? -9.387 3.350 4.818 1.00 89.00 75 PRO A C 1
ATOM 619 O O . PRO A 1 75 ? -10.176 3.477 3.875 1.00 89.00 75 PRO A O 1
ATOM 622 N N . VAL A 1 76 ? -8.261 4.062 4.901 1.00 90.50 76 VAL A N 1
ATOM 623 C CA . VAL A 1 76 ? -7.898 5.109 3.936 1.00 90.50 76 VAL A CA 1
ATOM 624 C C . VAL A 1 76 ? -6.557 4.802 3.289 1.00 90.50 76 VAL A C 1
ATOM 626 O O . VAL A 1 76 ? -5.529 4.758 3.966 1.00 90.50 76 VAL A O 1
ATOM 629 N N . VAL A 1 77 ? -6.536 4.684 1.962 1.00 91.12 77 VAL A N 1
ATOM 630 C CA . VAL A 1 77 ? -5.292 4.704 1.186 1.00 91.12 77 VAL A CA 1
ATOM 631 C C . VAL A 1 77 ? -4.744 6.128 1.189 1.00 91.12 77 VAL A C 1
ATOM 633 O O . VAL A 1 77 ? -5.320 7.057 0.610 1.00 91.12 77 VAL A O 1
ATOM 636 N N . ILE A 1 78 ? -3.608 6.304 1.858 1.00 89.38 78 ILE A N 1
ATOM 637 C CA . ILE A 1 78 ? -2.931 7.593 1.988 1.00 89.38 78 ILE A CA 1
ATOM 638 C C . ILE A 1 78 ? -2.148 7.890 0.712 1.00 89.38 78 ILE A C 1
ATOM 640 O O . ILE A 1 78 ? -2.316 8.953 0.114 1.00 89.38 78 ILE A O 1
ATOM 644 N N . THR A 1 79 ? -1.290 6.959 0.296 1.00 89.44 79 THR A N 1
ATOM 645 C CA . THR A 1 79 ? -0.456 7.081 -0.903 1.00 89.44 79 THR A CA 1
ATOM 646 C C . THR A 1 79 ? -0.070 5.698 -1.414 1.00 89.44 79 THR A C 1
ATOM 648 O O . THR A 1 79 ? 0.078 4.773 -0.626 1.00 89.44 79 THR A O 1
ATOM 651 N N . ALA A 1 80 ? 0.159 5.577 -2.717 1.00 90.62 80 ALA A N 1
ATOM 652 C CA . ALA A 1 80 ? 0.903 4.468 -3.304 1.00 90.62 80 ALA A CA 1
ATOM 653 C C . ALA A 1 80 ? 2.139 5.026 -4.021 1.00 90.62 80 ALA A C 1
ATOM 655 O O . ALA A 1 80 ? 2.103 6.180 -4.447 1.00 90.62 80 ALA A O 1
ATOM 656 N N . TYR A 1 81 ? 3.236 4.277 -4.107 1.00 90.75 81 TYR A N 1
ATOM 657 C CA . TYR A 1 81 ? 4.430 4.687 -4.854 1.00 90.75 81 TYR A CA 1
ATOM 658 C C . TYR A 1 81 ? 5.283 3.483 -5.255 1.00 90.75 81 TYR A C 1
ATOM 660 O O . TYR A 1 81 ? 5.246 2.439 -4.609 1.00 90.75 81 TYR A O 1
ATOM 668 N N . ASN A 1 82 ? 6.090 3.648 -6.303 1.00 92.12 82 ASN A N 1
ATOM 669 C CA . ASN A 1 82 ? 7.115 2.673 -6.662 1.00 92.12 82 ASN A CA 1
ATOM 670 C C . ASN A 1 82 ? 8.301 2.807 -5.686 1.00 92.12 82 ASN A C 1
ATOM 672 O O . ASN A 1 82 ? 8.939 3.862 -5.683 1.00 92.12 82 ASN A O 1
ATOM 676 N N . PRO A 1 83 ? 8.654 1.790 -4.876 1.00 93.12 83 PRO A N 1
ATOM 677 C CA . PRO A 1 83 ? 9.757 1.895 -3.921 1.00 93.12 83 PRO A CA 1
ATOM 678 C C . PRO A 1 83 ? 11.120 2.114 -4.587 1.00 93.12 83 PRO A C 1
ATOM 680 O O . PRO A 1 83 ? 12.031 2.632 -3.942 1.00 93.12 83 PRO A O 1
ATOM 683 N N . ARG A 1 84 ? 11.250 1.845 -5.897 1.00 91.69 84 ARG A N 1
ATOM 684 C CA . ARG A 1 84 ? 12.441 2.199 -6.682 1.00 91.69 84 ARG A CA 1
ATOM 685 C C . ARG A 1 84 ? 12.682 3.709 -6.767 1.00 91.69 84 ARG A C 1
ATOM 687 O O . ARG A 1 84 ? 13.814 4.109 -7.000 1.00 91.69 84 ARG A O 1
ATOM 694 N N . SER A 1 85 ? 11.676 4.559 -6.549 1.00 89.81 85 SER A N 1
ATOM 695 C CA . SER A 1 85 ? 11.910 6.009 -6.453 1.00 89.81 85 SER A CA 1
ATOM 696 C C . SER A 1 85 ? 12.567 6.420 -5.130 1.00 89.81 85 SER A C 1
ATOM 698 O O . SER A 1 85 ? 12.964 7.571 -4.980 1.00 89.81 85 SER A O 1
ATOM 700 N N . LYS A 1 86 ? 12.680 5.491 -4.166 1.00 89.62 86 LYS A N 1
ATOM 701 C CA . LYS A 1 86 ? 13.252 5.695 -2.827 1.00 89.62 86 LYS A CA 1
ATOM 702 C C . LYS A 1 86 ? 14.168 4.537 -2.414 1.00 89.62 86 LYS A C 1
ATOM 704 O O . LYS A 1 86 ? 14.112 4.098 -1.267 1.00 89.62 86 LYS A O 1
ATOM 709 N N . GLN A 1 87 ? 14.998 4.031 -3.330 1.00 90.06 87 GLN A N 1
ATOM 710 C CA . GLN A 1 87 ? 15.848 2.849 -3.085 1.00 90.06 87 GLN A CA 1
ATOM 711 C C . GLN A 1 87 ? 16.749 2.994 -1.856 1.00 90.06 87 GLN A C 1
ATOM 713 O O . GLN A 1 87 ? 16.915 2.036 -1.120 1.00 90.06 87 GLN A O 1
ATOM 718 N N . TRP A 1 88 ? 17.259 4.193 -1.567 1.00 90.62 88 TRP A N 1
ATOM 719 C CA . TRP A 1 88 ? 18.104 4.449 -0.391 1.00 90.62 88 TRP A CA 1
ATOM 720 C C . TRP A 1 88 ? 17.408 4.176 0.953 1.00 90.62 88 TRP A C 1
ATOM 722 O O . TRP A 1 88 ? 18.069 4.078 1.982 1.00 90.62 88 TRP A O 1
ATOM 732 N N . LYS A 1 89 ? 16.073 4.094 0.965 1.00 92.94 89 LYS A N 1
ATOM 733 C CA . LYS A 1 89 ? 15.280 3.836 2.168 1.00 92.94 89 LYS A CA 1
ATOM 734 C C . LYS A 1 89 ? 15.046 2.343 2.406 1.00 92.94 89 LYS A C 1
ATOM 736 O O . LYS A 1 89 ? 14.703 1.974 3.526 1.00 92.94 89 LYS A O 1
ATOM 741 N N . TRP A 1 90 ? 15.204 1.500 1.388 1.00 94.50 90 TRP A N 1
ATOM 742 C CA . TRP A 1 90 ? 14.756 0.109 1.400 1.00 94.50 90 TRP A CA 1
ATOM 743 C C . TRP A 1 90 ? 15.872 -0.846 0.981 1.00 94.50 90 TRP A C 1
ATOM 745 O O . TRP A 1 90 ? 16.746 -0.495 0.196 1.00 94.50 90 TRP A O 1
ATOM 755 N N . ASN A 1 91 ? 15.845 -2.075 1.485 1.00 94.56 91 ASN A N 1
ATOM 756 C CA . ASN A 1 91 ? 16.745 -3.120 1.008 1.00 94.56 91 ASN A CA 1
ATOM 757 C C . ASN A 1 91 ? 16.437 -3.508 -0.457 1.00 94.56 91 ASN A C 1
ATOM 759 O O . ASN A 1 91 ? 15.476 -3.040 -1.069 1.00 94.56 91 ASN A O 1
ATOM 763 N N . LYS A 1 92 ? 17.243 -4.417 -1.022 1.00 93.62 92 LYS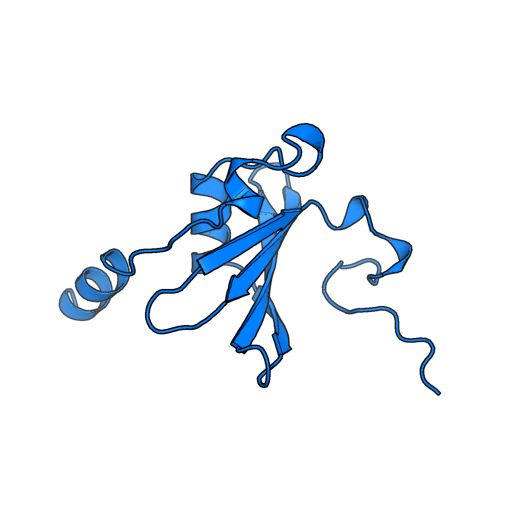 A N 1
ATOM 764 C CA . LYS A 1 92 ? 17.104 -4.864 -2.422 1.00 93.62 92 LYS A CA 1
ATOM 765 C C . LYS A 1 92 ? 15.740 -5.493 -2.743 1.00 93.62 92 LYS A C 1
ATOM 767 O O . LYS A 1 92 ? 15.312 -5.430 -3.891 1.00 93.62 92 LYS A O 1
ATOM 772 N N . SER A 1 93 ? 15.073 -6.075 -1.746 1.00 95.06 93 SER A N 1
ATOM 773 C CA . SER A 1 93 ? 13.751 -6.700 -1.887 1.00 95.06 93 SER A CA 1
ATOM 774 C C . SER A 1 93 ? 12.588 -5.723 -1.686 1.00 95.06 93 SER A C 1
ATOM 776 O O . SER A 1 93 ? 11.441 -6.103 -1.883 1.00 95.06 93 SER A O 1
ATOM 778 N N . PHE A 1 94 ? 12.869 -4.476 -1.301 1.00 95.75 94 PHE A N 1
ATOM 779 C CA . PHE A 1 94 ? 11.893 -3.454 -0.917 1.00 95.75 94 PHE A CA 1
ATOM 780 C C . PHE A 1 94 ? 11.046 -3.770 0.329 1.00 95.75 94 PHE A C 1
ATOM 782 O O . PHE A 1 94 ? 10.195 -2.970 0.691 1.00 95.75 94 PHE A O 1
ATOM 789 N N . ASP A 1 95 ? 11.304 -4.866 1.041 1.00 95.88 95 ASP A N 1
ATOM 790 C CA . ASP A 1 95 ? 10.484 -5.327 2.170 1.00 95.88 95 ASP A CA 1
ATOM 791 C C . ASP A 1 95 ? 10.942 -4.799 3.538 1.00 95.88 95 ASP A C 1
ATOM 793 O O . ASP A 1 95 ? 10.214 -4.900 4.522 1.00 95.88 95 ASP A O 1
ATOM 797 N N . ARG A 1 96 ? 12.148 -4.232 3.634 1.00 94.81 96 ARG A N 1
ATOM 798 C CA . ARG A 1 96 ? 12.715 -3.754 4.903 1.00 94.81 96 ARG A CA 1
ATOM 799 C C . ARG A 1 96 ? 13.401 -2.416 4.738 1.00 94.81 96 ARG A C 1
ATOM 801 O O . ARG A 1 96 ? 14.117 -2.194 3.759 1.00 94.81 96 ARG A O 1
ATOM 808 N N . ARG A 1 97 ? 13.211 -1.526 5.717 1.00 92.75 97 ARG A N 1
ATOM 809 C CA . ARG A 1 97 ? 13.924 -0.247 5.752 1.00 92.75 97 ARG A CA 1
ATOM 810 C C . ARG A 1 97 ? 15.403 -0.451 6.046 1.00 92.75 97 ARG A C 1
ATOM 812 O O . ARG A 1 97 ? 15.775 -1.278 6.874 1.00 92.75 97 ARG A O 1
ATOM 819 N N . ILE A 1 98 ? 16.231 0.373 5.420 1.00 91.19 98 ILE A N 1
ATOM 820 C CA . ILE A 1 98 ? 17.626 0.539 5.822 1.00 91.19 98 ILE A CA 1
ATOM 821 C C . ILE A 1 98 ? 17.636 1.458 7.056 1.00 91.19 98 ILE A C 1
ATOM 823 O O . ILE A 1 98 ? 17.258 2.625 6.964 1.00 91.19 98 ILE A O 1
ATOM 827 N N . CYS A 1 99 ? 18.024 0.922 8.217 1.00 82.12 99 CYS A N 1
ATOM 828 C CA . CYS A 1 99 ? 18.282 1.677 9.453 1.00 82.12 99 CYS A CA 1
ATOM 829 C C . CYS A 1 99 ? 19.799 1.749 9.637 1.00 82.12 99 CYS A C 1
ATOM 831 O O . CYS A 1 99 ? 20.464 0.717 9.585 1.00 82.12 99 CYS A O 1
ATOM 833 N N . PHE A 1 100 ? 20.339 2.936 9.906 1.00 79.50 100 PHE A N 1
ATOM 834 C CA . PHE A 1 100 ?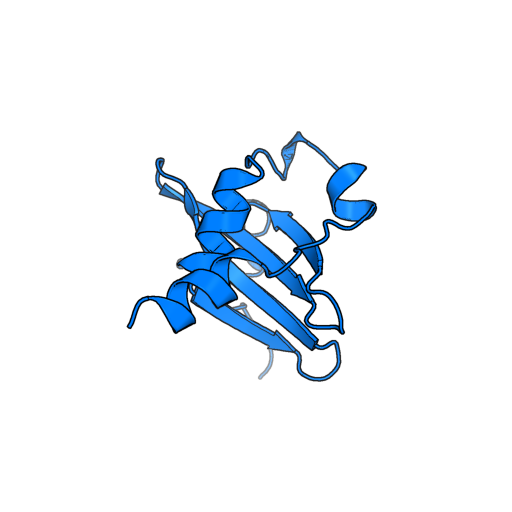 21.733 3.107 10.362 1.00 79.50 100 PHE A CA 1
ATOM 835 C C . PHE A 1 100 ? 21.843 3.144 11.891 1.00 79.50 100 PHE A C 1
ATOM 837 O O . PHE A 1 100 ? 22.849 3.561 12.459 1.00 79.50 100 PHE A O 1
ATOM 844 N N . CYS A 1 101 ? 20.757 2.755 12.540 1.00 79.06 101 CYS A N 1
ATOM 845 C CA . CYS A 1 101 ? 20.573 2.703 13.971 1.00 79.06 101 CYS A CA 1
ATOM 846 C C . CYS A 1 101 ? 21.490 1.589 14.493 1.00 79.06 101 CYS A C 1
ATOM 848 O O . CYS A 1 101 ? 21.296 0.432 14.117 1.00 79.06 101 CYS A O 1
ATOM 850 N N . LYS A 1 102 ? 22.528 1.964 15.247 1.00 52.91 102 LYS A N 1
ATOM 851 C CA . LYS A 1 102 ? 23.396 1.028 15.970 1.00 52.91 102 LYS A CA 1
ATOM 852 C C . LYS A 1 102 ? 22.744 0.619 17.280 1.00 52.91 102 LYS A C 1
ATOM 854 O O . LYS A 1 102 ? 22.102 1.503 17.890 1.00 52.91 102 LYS A O 1
#

Organism: Caldalkalibacillus thermarum (strain TA2.A1) (NCBI:txid986075)